Protein AF-A0A5J4SRA8-F1 (afdb_monomer)

Foldseek 3Di:
DFLVVLEDPDCVVLVVVCVVPVPVSVVVLVVLVVVLVPADAPDKDFCVVPDDPVCSSVSLHSQVVVQVVVVVVDDQFAWGWDADPSSRMIHTYTRDD

Organism: NCBI:txid433724

pLDDT: mean 92.21, std 8.18, range [45.09, 97.69]

Radius of gyration: 13.2 Å; Cα contacts (8 Å, |Δi|>4): 117; chains: 1; bounding box: 37×24×31 Å

Nearest PDB structures (foldseek):
  8dk2-assembly1_H  TM=5.915E-01  e=3.615E+00  Pseudomonas aeruginosa PA14
  8dk2-assembly1_G  TM=5.930E-01  e=4.422E+00  Pseudomonas aeruginosa PA14
  8bfn-assembly1_C  TM=5.694E-01  e=4.422E+00  Escherichia coli

Mean predicted aligned error: 3.72 Å

Sequence (97 aa):
MDLSKYRLKDTEEILSLFRQDKEGFHKFYKEVEMLLNTLRIGDSIYIPDVCEEDSYIYFVKCVEFYMCEETKYLQGNDARIELSIDYSRIMRCLTYS

Secondary structure (DSSP, 8-state):
---GGG----THHHHHHHHHSHHHHHHHHHHHHHHHHHPPTT-EEEGGGTS-GGGHHHHHHHHHHHHHHHTTT--TTS-EEEE-TTS-EEEEE----

Structure (mmCIF, N/CA/C/O backbone):
data_AF-A0A5J4SRA8-F1
#
_entry.id   AF-A0A5J4SRA8-F1
#
loop_
_atom_site.group_PDB
_atom_site.id
_atom_site.type_symbol
_atom_site.label_atom_id
_atom_site.label_alt_id
_atom_site.label_comp_id
_atom_site.label_asym_id
_atom_site.label_entity_id
_atom_site.label_seq_id
_atom_site.pdbx_PDB_ins_code
_atom_site.Cartn_x
_atom_site.Cartn_y
_atom_site.Cartn_z
_atom_site.occupancy
_atom_site.B_iso_or_equiv
_atom_site.auth_seq_id
_atom_site.auth_comp_id
_atom_site.auth_asym_id
_atom_site.auth_atom_id
_atom_site.pdbx_PDB_model_num
ATOM 1 N N . MET A 1 1 ? -5.911 9.028 -11.884 1.00 87.12 1 MET A N 1
ATOM 2 C CA . MET A 1 1 ? -6.476 9.214 -10.533 1.00 87.12 1 MET A CA 1
ATOM 3 C C . MET A 1 1 ? -5.306 9.445 -9.603 1.00 87.12 1 MET A C 1
ATOM 5 O O . MET A 1 1 ? -4.354 8.692 -9.711 1.00 87.12 1 MET A O 1
ATOM 9 N N . ASP A 1 2 ? -5.358 10.467 -8.755 1.00 94.12 2 ASP A N 1
ATOM 10 C CA . ASP A 1 2 ? -4.270 10.774 -7.822 1.00 94.12 2 ASP A CA 1
ATOM 11 C C . ASP A 1 2 ? -4.595 10.226 -6.424 1.00 94.12 2 ASP A C 1
ATOM 13 O O . ASP A 1 2 ? -5.542 10.675 -5.766 1.00 94.12 2 ASP A O 1
ATOM 17 N N . LEU A 1 3 ? -3.824 9.223 -6.003 1.00 96.94 3 LEU A N 1
ATOM 18 C CA . LEU A 1 3 ? -3.920 8.567 -4.701 1.00 96.94 3 LEU A CA 1
ATOM 19 C C . LEU A 1 3 ? -2.892 9.097 -3.694 1.00 96.94 3 LEU A C 1
ATOM 21 O O . LEU A 1 3 ? -2.944 8.705 -2.529 1.00 96.94 3 LEU A O 1
ATOM 25 N N . SER A 1 4 ? -2.009 10.027 -4.078 1.00 96.25 4 SER A N 1
ATOM 26 C CA . SER A 1 4 ? -0.953 10.561 -3.195 1.00 96.25 4 SER A CA 1
ATOM 27 C C . SER A 1 4 ? -1.514 11.263 -1.951 1.00 96.25 4 SER A C 1
ATOM 29 O O . SER A 1 4 ? -0.876 11.317 -0.897 1.00 96.25 4 SER A O 1
ATOM 31 N N . LYS A 1 5 ? -2.768 11.731 -2.024 1.00 95.88 5 LYS A N 1
ATOM 32 C CA . LYS A 1 5 ? -3.534 12.248 -0.878 1.00 95.88 5 LYS A CA 1
ATOM 33 C C . LYS A 1 5 ? -3.703 11.234 0.264 1.00 95.88 5 LYS A C 1
ATOM 35 O O . LYS A 1 5 ? -3.953 11.652 1.394 1.00 95.88 5 LYS A O 1
ATOM 40 N N . TYR A 1 6 ? -3.581 9.934 -0.017 1.00 96.38 6 TYR A N 1
ATOM 41 C CA . TYR A 1 6 ? -3.716 8.849 0.957 1.00 96.38 6 TYR A CA 1
ATOM 42 C C . TYR A 1 6 ? -2.398 8.405 1.585 1.00 96.38 6 TYR A C 1
ATOM 44 O O . TYR A 1 6 ? -2.421 7.479 2.395 1.00 96.38 6 TYR A O 1
ATOM 52 N N . ARG A 1 7 ? -1.281 9.066 1.254 1.00 95.62 7 ARG A N 1
ATOM 53 C CA . ARG A 1 7 ? 0.033 8.722 1.796 1.00 95.62 7 ARG A CA 1
ATOM 54 C C . ARG A 1 7 ? 0.016 8.558 3.321 1.00 95.62 7 ARG A C 1
ATOM 56 O O . ARG A 1 7 ? -0.611 9.344 4.043 1.00 95.62 7 ARG A O 1
ATOM 63 N N . LEU A 1 8 ? 0.755 7.573 3.801 1.00 96.06 8 LEU A N 1
ATOM 64 C CA . LEU A 1 8 ? 1.056 7.322 5.192 1.00 96.06 8 LEU A CA 1
ATOM 65 C C . LEU A 1 8 ? 1.907 8.473 5.726 1.00 96.06 8 LEU A C 1
ATOM 67 O O . LEU A 1 8 ? 3.031 8.706 5.287 1.00 96.06 8 LEU A O 1
ATOM 71 N N . LYS A 1 9 ? 1.352 9.230 6.673 1.00 94.12 9 LYS A N 1
ATOM 72 C CA . LYS A 1 9 ? 2.076 10.342 7.305 1.00 94.12 9 LYS A CA 1
ATOM 73 C C . LYS A 1 9 ? 2.849 9.888 8.535 1.00 94.12 9 LYS A C 1
ATOM 75 O O . LYS A 1 9 ? 3.908 10.437 8.813 1.00 94.12 9 LYS A O 1
ATOM 80 N N . ASP A 1 10 ? 2.297 8.919 9.256 1.00 93.44 10 ASP A N 1
ATOM 81 C CA . ASP A 1 10 ? 2.832 8.389 10.504 1.00 93.44 10 ASP A CA 1
ATOM 82 C C . ASP A 1 10 ? 2.411 6.920 10.654 1.00 93.44 10 ASP A C 1
ATOM 84 O O . ASP A 1 10 ? 1.279 6.560 10.314 1.00 93.44 10 ASP A O 1
ATOM 88 N N . THR A 1 11 ? 3.300 6.063 11.161 1.00 92.19 11 THR A N 1
ATOM 89 C CA . THR A 1 11 ? 3.010 4.635 11.366 1.00 92.19 11 THR A CA 1
ATOM 90 C C . THR A 1 11 ? 1.883 4.404 12.377 1.00 92.19 11 THR A C 1
ATOM 92 O O . THR A 1 11 ? 1.172 3.401 12.273 1.00 92.19 11 THR A O 1
ATOM 95 N N . GLU A 1 12 ? 1.627 5.341 13.294 1.00 93.88 12 GLU A N 1
ATOM 96 C CA . GLU A 1 12 ? 0.489 5.291 14.218 1.00 93.88 12 GLU A CA 1
ATOM 97 C C . GLU A 1 12 ? -0.870 5.312 13.500 1.00 93.88 12 GLU A C 1
ATOM 99 O O . GLU A 1 12 ? -1.844 4.762 14.025 1.00 93.88 12 GLU A O 1
ATOM 104 N N . GLU A 1 13 ? -0.961 5.855 12.278 1.00 93.25 13 GLU A N 1
ATOM 105 C CA . GLU A 1 13 ? -2.190 5.773 11.475 1.00 93.25 13 GLU A CA 1
ATOM 106 C C . GLU A 1 13 ? -2.561 4.319 11.143 1.00 93.25 13 GLU A C 1
ATOM 108 O O . GLU A 1 13 ? -3.741 3.995 11.063 1.00 93.25 13 GLU A O 1
ATOM 113 N N . ILE A 1 14 ? -1.571 3.434 11.003 1.00 93.62 14 ILE A N 1
ATOM 114 C CA . ILE A 1 14 ? -1.765 1.998 10.771 1.00 93.62 14 ILE A CA 1
ATOM 115 C C . ILE A 1 14 ? -1.888 1.241 12.094 1.00 93.62 14 ILE A C 1
ATOM 117 O O . ILE A 1 14 ? -2.792 0.422 12.266 1.00 93.62 14 ILE A O 1
ATOM 121 N N . LEU A 1 15 ? -1.018 1.532 13.065 1.00 91.88 15 LEU A N 1
ATOM 122 C CA . LEU A 1 15 ? -1.041 0.848 14.363 1.00 91.88 15 LEU A CA 1
ATOM 123 C C . LEU A 1 15 ? -2.356 1.088 15.114 1.00 91.88 15 LEU A C 1
ATOM 125 O O . LEU A 1 15 ? -2.843 0.197 15.809 1.00 91.88 15 LEU A O 1
ATOM 129 N N . SER A 1 16 ? -2.971 2.262 14.953 1.00 93.69 16 SER A N 1
ATOM 130 C CA . SER A 1 16 ? -4.304 2.534 15.496 1.00 93.69 16 SER A CA 1
ATOM 131 C C . SER A 1 16 ? -5.393 1.654 14.875 1.00 93.69 16 SER A C 1
ATOM 133 O O . SER A 1 16 ? -6.246 1.173 15.618 1.00 93.69 16 SER A O 1
ATOM 135 N N . LEU A 1 17 ? -5.329 1.361 13.574 1.00 91.62 17 LEU A N 1
ATOM 136 C CA . LEU A 1 17 ? -6.275 0.466 12.896 1.00 91.62 17 LEU A CA 1
ATOM 137 C C . LEU A 1 17 ? -6.125 -0.979 13.379 1.00 91.62 17 LEU A C 1
ATOM 139 O O . LEU A 1 17 ? -7.121 -1.616 13.713 1.00 91.62 17 LEU A O 1
ATOM 143 N N . PHE A 1 18 ? -4.887 -1.451 13.561 1.00 90.25 18 PHE A N 1
ATOM 144 C CA . PHE A 1 18 ? -4.621 -2.745 14.202 1.00 90.25 18 PHE A CA 1
ATOM 145 C C . PHE A 1 18 ? -5.162 -2.837 15.636 1.00 90.25 18 PHE A C 1
ATOM 147 O O . PHE A 1 18 ? -5.492 -3.928 16.099 1.00 90.25 18 PHE A O 1
ATOM 154 N N . ARG A 1 19 ? -5.225 -1.720 16.373 1.00 93.12 19 ARG A N 1
ATOM 155 C CA . ARG A 1 19 ? -5.803 -1.687 17.727 1.00 93.12 19 ARG A CA 1
ATOM 156 C C . ARG A 1 19 ? -7.334 -1.659 17.707 1.00 93.12 19 ARG A C 1
ATOM 158 O O . ARG A 1 19 ? -7.939 -2.223 18.613 1.00 93.12 19 ARG A O 1
ATOM 165 N N . GLN A 1 20 ? -7.940 -1.004 16.716 1.00 92.81 20 GLN A N 1
ATOM 166 C CA . GLN A 1 20 ? -9.396 -0.873 16.584 1.00 92.81 20 GLN A CA 1
ATOM 167 C C . GLN A 1 20 ? -10.057 -2.161 16.089 1.00 92.81 20 GLN A C 1
ATOM 169 O O . GLN A 1 20 ? -11.046 -2.598 16.668 1.00 92.81 20 GLN A O 1
ATOM 17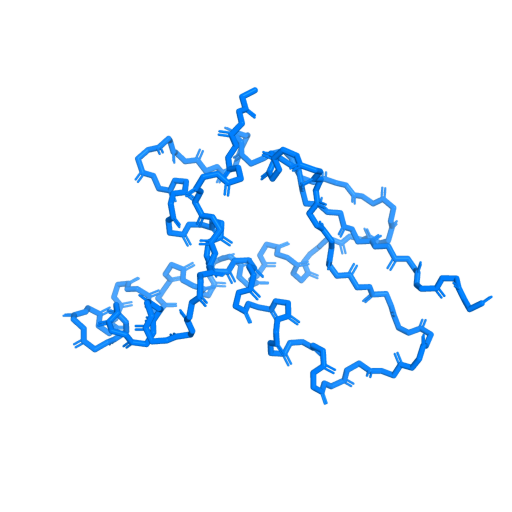4 N N . ASP A 1 21 ? -9.494 -2.775 15.051 1.00 90.06 21 ASP A N 1
ATOM 175 C CA . ASP A 1 21 ? -9.967 -4.036 14.487 1.00 90.06 21 ASP A CA 1
ATOM 176 C C . ASP A 1 21 ? -8.769 -4.931 14.184 1.00 90.06 21 ASP A C 1
ATOM 178 O O . ASP A 1 21 ? -8.233 -4.976 13.076 1.00 90.06 21 ASP A O 1
ATOM 182 N N . LYS A 1 22 ? -8.316 -5.636 15.219 1.00 87.50 22 LYS A N 1
ATOM 183 C CA . LYS A 1 22 ? -7.106 -6.445 15.126 1.00 87.50 22 LYS A CA 1
ATOM 184 C C . LYS A 1 22 ? -7.228 -7.545 14.083 1.00 87.50 22 LYS A C 1
ATOM 186 O O . LYS A 1 22 ? -6.274 -7.767 13.350 1.00 87.50 22 LYS A O 1
ATOM 191 N N . GLU A 1 23 ? -8.346 -8.260 14.037 1.00 91.06 23 GLU A N 1
ATOM 192 C CA . GLU A 1 23 ? -8.480 -9.424 13.158 1.00 91.06 23 GLU A CA 1
ATOM 193 C C . GLU A 1 23 ? -8.783 -9.013 11.719 1.00 91.06 23 GLU A C 1
ATOM 195 O O . GLU A 1 23 ? -8.107 -9.488 10.801 1.00 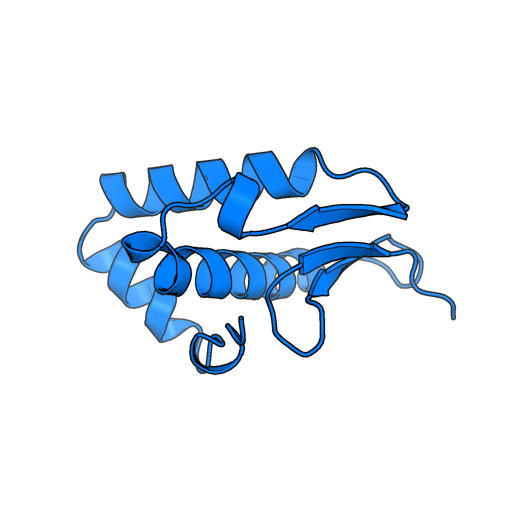91.06 23 GLU A O 1
ATOM 200 N N . GLY A 1 24 ? -9.736 -8.098 11.514 1.00 91.31 24 GLY A N 1
ATOM 201 C CA . GLY A 1 24 ? -10.117 -7.654 10.177 1.00 91.31 24 GLY A CA 1
ATOM 202 C C . GLY A 1 24 ? -8.996 -6.879 9.497 1.00 91.31 24 GLY A C 1
ATOM 203 O O . GLY A 1 24 ? -8.602 -7.219 8.377 1.00 91.31 24 GLY A O 1
ATOM 204 N N . PHE A 1 25 ? -8.391 -5.915 10.198 1.00 92.19 25 PHE A N 1
ATOM 205 C CA . PHE A 1 25 ? -7.295 -5.138 9.625 1.00 92.19 25 PHE A CA 1
ATOM 206 C C . PHE A 1 25 ? -6.030 -5.979 9.418 1.00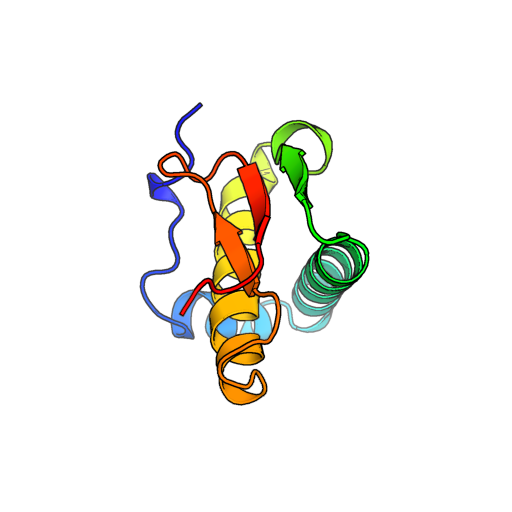 92.19 25 PHE A C 1
ATOM 208 O O . PHE A 1 25 ? -5.341 -5.818 8.412 1.00 92.19 25 PHE A O 1
ATOM 215 N N . HIS A 1 26 ? -5.734 -6.932 10.313 1.00 93.25 26 HIS A N 1
ATOM 216 C CA . HIS A 1 26 ? -4.604 -7.841 10.100 1.00 93.25 26 HIS A CA 1
ATOM 217 C C . HIS A 1 26 ? -4.797 -8.735 8.884 1.00 93.25 26 HIS A C 1
ATOM 219 O O . HIS A 1 26 ? -3.846 -8.932 8.129 1.00 93.25 26 HIS A O 1
ATOM 225 N N . LYS A 1 27 ? -6.015 -9.236 8.658 1.00 95.50 27 LYS A N 1
ATOM 226 C CA . LYS A 1 27 ? -6.322 -9.997 7.448 1.00 95.50 27 LYS A CA 1
ATOM 227 C C . LYS A 1 27 ? -6.124 -9.143 6.193 1.00 95.50 27 LYS A C 1
ATOM 229 O O . LYS A 1 27 ? -5.435 -9.586 5.279 1.00 95.50 27 LYS A O 1
ATOM 234 N N . PHE A 1 28 ? -6.644 -7.915 6.184 1.00 95.62 28 PHE A N 1
ATOM 235 C CA . PHE A 1 28 ? -6.464 -6.982 5.068 1.00 95.62 28 PHE A CA 1
ATOM 236 C C . PHE A 1 28 ? -4.980 -6.703 4.789 1.00 95.62 28 PHE A C 1
ATOM 238 O O . PHE A 1 28 ? -4.513 -6.846 3.661 1.00 95.62 28 PHE A O 1
ATOM 245 N N . TYR A 1 29 ? -4.205 -6.378 5.828 1.00 96.00 29 TYR A N 1
ATOM 246 C CA . TYR A 1 29 ? -2.766 -6.153 5.694 1.00 96.00 29 TYR A CA 1
ATOM 247 C C . TYR A 1 29 ? -2.035 -7.387 5.145 1.00 96.00 29 TYR A C 1
ATOM 249 O O . TYR A 1 29 ? -1.166 -7.258 4.287 1.00 96.00 29 TYR A O 1
ATOM 257 N N . LYS A 1 30 ? -2.411 -8.592 5.591 1.00 95.75 30 LYS A N 1
ATOM 258 C CA . LYS A 1 30 ? -1.831 -9.847 5.096 1.00 95.75 30 LYS A CA 1
ATOM 259 C C . LYS A 1 30 ? -2.125 -10.093 3.618 1.00 95.75 30 LYS A C 1
ATOM 261 O O . LYS A 1 30 ? -1.257 -10.606 2.918 1.00 95.75 30 LYS A O 1
ATOM 266 N N . GLU A 1 31 ? -3.308 -9.729 3.135 1.00 96.75 31 GLU A N 1
ATOM 267 C CA . GLU A 1 31 ? -3.649 -9.819 1.709 1.00 96.75 31 GLU A CA 1
ATOM 268 C C . GLU A 1 31 ? -2.811 -8.847 0.866 1.00 96.75 31 GLU A C 1
ATOM 270 O O . GLU A 1 31 ? -2.262 -9.251 -0.160 1.00 96.75 31 GLU A O 1
ATOM 275 N N . VAL A 1 32 ? -2.620 -7.609 1.341 1.00 97.19 32 VAL A N 1
ATOM 276 C CA . VAL A 1 32 ? -1.716 -6.632 0.707 1.00 97.19 32 VAL A CA 1
ATOM 277 C C . VAL A 1 32 ? -0.284 -7.172 0.670 1.00 97.19 32 VAL A C 1
ATOM 279 O O . VAL A 1 32 ? 0.342 -7.191 -0.385 1.00 97.19 32 VAL A O 1
ATOM 282 N N . GLU A 1 33 ? 0.229 -7.673 1.795 1.00 96.25 33 GLU A N 1
ATOM 283 C CA . GLU A 1 33 ? 1.572 -8.258 1.891 1.00 96.25 33 GLU A CA 1
ATOM 284 C C . GLU A 1 33 ? 1.760 -9.429 0.912 1.00 96.25 33 GLU A C 1
ATOM 286 O O . GLU A 1 33 ? 2.765 -9.499 0.203 1.00 96.25 33 GLU A O 1
ATOM 291 N N . MET A 1 34 ? 0.784 -10.341 0.837 1.00 96.12 34 MET A N 1
ATOM 292 C CA . MET A 1 34 ? 0.813 -11.463 -0.105 1.00 96.12 34 MET A CA 1
ATOM 293 C C . MET A 1 34 ? 0.855 -10.979 -1.553 1.00 96.12 34 MET A C 1
ATOM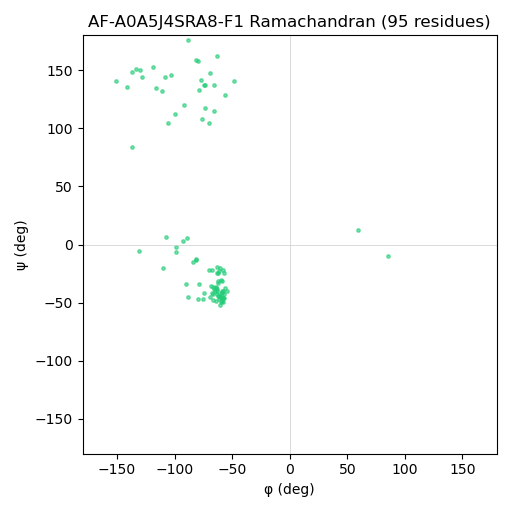 295 O O . MET A 1 34 ? 1.682 -11.463 -2.323 1.00 96.12 34 MET A O 1
ATOM 299 N N . LEU A 1 35 ? 0.025 -9.999 -1.912 1.00 96.19 35 LEU A N 1
ATOM 300 C CA . LEU A 1 35 ? 0.022 -9.412 -3.248 1.00 96.19 35 LEU A CA 1
ATOM 301 C C . LEU A 1 35 ? 1.394 -8.814 -3.604 1.00 96.19 35 LEU A C 1
ATOM 303 O O . LEU A 1 35 ? 1.948 -9.137 -4.655 1.00 96.19 35 LEU A O 1
ATOM 307 N N . LEU A 1 36 ? 1.980 -8.010 -2.714 1.00 95.81 36 LEU A N 1
ATOM 308 C CA . LEU A 1 36 ? 3.288 -7.382 -2.941 1.00 95.81 36 LEU A CA 1
ATOM 309 C C . LEU A 1 36 ? 4.419 -8.408 -3.074 1.00 95.81 36 LEU A C 1
ATOM 311 O O . LEU A 1 36 ? 5.286 -8.265 -3.936 1.00 95.81 36 LEU A O 1
ATOM 315 N N . ASN A 1 37 ? 4.382 -9.480 -2.280 1.00 92.75 37 ASN A N 1
ATOM 316 C CA . ASN A 1 37 ? 5.365 -10.564 -2.347 1.00 92.75 37 ASN A CA 1
ATOM 317 C C . ASN A 1 37 ? 5.282 -11.382 -3.648 1.00 92.75 37 ASN A C 1
ATOM 319 O O . ASN A 1 37 ? 6.257 -12.034 -4.021 1.00 92.75 37 ASN A O 1
ATOM 323 N N . THR A 1 38 ? 4.144 -11.366 -4.352 1.00 93.19 38 THR A N 1
ATOM 324 C CA . THR A 1 38 ? 4.014 -12.029 -5.665 1.00 93.19 38 THR A CA 1
ATOM 325 C C . THR A 1 38 ? 4.555 -11.198 -6.828 1.00 93.19 38 THR A C 1
ATOM 327 O O . THR A 1 38 ? 4.735 -11.736 -7.924 1.00 93.19 38 THR A O 1
ATOM 330 N N . LEU A 1 39 ? 4.836 -9.909 -6.605 1.00 94.62 39 LEU A N 1
ATOM 331 C CA . LEU A 1 39 ? 5.262 -8.987 -7.651 1.00 94.62 39 LEU A CA 1
ATOM 332 C C . LEU A 1 39 ? 6.711 -9.267 -8.073 1.00 94.62 39 LEU A C 1
ATOM 334 O O . LEU A 1 39 ? 7.644 -9.133 -7.276 1.00 94.62 39 LEU A O 1
ATOM 338 N N . ARG A 1 40 ? 6.917 -9.651 -9.337 1.00 93.94 40 ARG A N 1
ATOM 339 C CA . ARG A 1 40 ? 8.260 -9.913 -9.875 1.00 93.94 40 ARG A CA 1
ATOM 340 C C . ARG A 1 40 ? 8.943 -8.610 -10.266 1.00 93.94 40 ARG A C 1
ATOM 342 O O . ARG A 1 40 ? 8.296 -7.603 -10.522 1.00 93.94 40 ARG A O 1
ATOM 349 N N . ILE A 1 41 ? 10.270 -8.643 -10.345 1.00 93.94 41 ILE A N 1
ATOM 350 C CA . ILE A 1 41 ? 11.068 -7.494 -10.789 1.00 93.94 41 ILE A CA 1
ATOM 351 C C . ILE A 1 41 ? 10.606 -7.047 -12.180 1.00 93.94 41 ILE A C 1
ATOM 353 O O . ILE A 1 41 ? 10.544 -7.860 -13.101 1.00 93.94 41 ILE A O 1
ATOM 357 N N . GLY A 1 42 ? 10.326 -5.751 -12.321 1.00 91.06 42 GLY A N 1
ATOM 358 C CA . GLY A 1 42 ? 9.833 -5.144 -13.557 1.00 91.06 42 GLY A CA 1
ATOM 359 C C . GLY A 1 42 ? 8.315 -5.216 -13.743 1.00 91.06 42 GLY A C 1
ATOM 360 O O . GLY A 1 42 ? 7.799 -4.533 -14.627 1.00 91.06 42 GLY A O 1
ATOM 361 N N . ASP A 1 43 ? 7.596 -5.974 -12.910 1.00 94.62 43 ASP A N 1
ATOM 362 C CA . ASP A 1 43 ? 6.135 -5.990 -12.930 1.00 94.62 43 ASP A CA 1
ATOM 363 C C . ASP A 1 43 ? 5.562 -4.774 -12.193 1.00 94.62 43 ASP A C 1
ATOM 365 O O . ASP A 1 43 ? 6.195 -4.160 -11.324 1.00 94.62 43 ASP A O 1
ATOM 369 N N . SER A 1 44 ? 4.314 -4.445 -12.537 1.00 95.94 44 SER A N 1
ATOM 370 C CA . SER A 1 44 ? 3.553 -3.399 -11.867 1.00 95.94 44 SER A CA 1
ATOM 371 C C . SER A 1 44 ? 2.111 -3.818 -11.619 1.00 95.94 44 SER A C 1
ATOM 373 O O . SER A 1 44 ? 1.519 -4.534 -12.426 1.00 95.94 44 SER A O 1
ATOM 375 N N . ILE A 1 45 ? 1.540 -3.315 -10.532 1.00 97.06 45 ILE A N 1
ATOM 376 C CA . ILE A 1 45 ? 0.123 -3.428 -10.195 1.00 97.06 45 ILE A CA 1
ATOM 377 C C . ILE A 1 45 ? -0.496 -2.044 -10.323 1.00 97.06 45 ILE A C 1
ATOM 379 O O . ILE A 1 45 ? 0.043 -1.071 -9.795 1.00 97.06 45 ILE A O 1
ATOM 383 N N . TYR A 1 46 ? -1.634 -1.954 -11.003 1.00 97.19 46 TYR A N 1
ATOM 384 C CA . TYR A 1 46 ? -2.484 -0.771 -10.965 1.00 97.19 46 TYR A CA 1
ATOM 385 C C . TYR A 1 46 ? -3.514 -0.952 -9.846 1.00 97.19 46 TYR A C 1
ATOM 387 O O . TYR A 1 46 ? -4.267 -1.920 -9.859 1.00 97.19 46 TYR A O 1
ATOM 395 N N . ILE A 1 47 ? -3.519 -0.058 -8.852 1.00 97.12 47 ILE A N 1
ATOM 396 C CA . ILE A 1 47 ? -4.317 -0.234 -7.623 1.00 97.12 47 ILE A CA 1
ATOM 397 C C . ILE A 1 47 ? -5.820 -0.422 -7.910 1.00 97.12 47 ILE A C 1
ATOM 399 O O . ILE A 1 47 ? -6.403 -1.331 -7.324 1.00 97.12 47 ILE A O 1
ATOM 403 N N . PRO A 1 48 ? -6.452 0.337 -8.827 1.00 96.19 48 PRO A N 1
ATOM 404 C CA . PRO A 1 48 ? -7.865 0.140 -9.170 1.00 96.19 48 PRO A CA 1
ATOM 405 C C . PRO A 1 48 ? -8.228 -1.228 -9.744 1.00 96.19 48 PRO A C 1
ATOM 407 O O . PRO A 1 48 ? -9.393 -1.603 -9.703 1.00 96.19 48 PRO A O 1
ATOM 410 N N . ASP A 1 49 ? -7.258 -1.978 -10.272 1.00 96.50 49 ASP A N 1
ATOM 411 C CA . ASP A 1 49 ? -7.520 -3.317 -10.809 1.00 96.50 49 ASP A CA 1
ATOM 412 C C . ASP A 1 49 ? -7.573 -4.385 -9.701 1.00 96.50 49 ASP A C 1
ATOM 414 O O . ASP A 1 49 ? -7.993 -5.514 -9.952 1.00 96.50 49 ASP A O 1
ATOM 418 N N . VAL A 1 50 ? -7.119 -4.059 -8.484 1.00 95.50 50 VAL A N 1
ATOM 419 C CA . VAL A 1 50 ? -6.936 -5.024 -7.382 1.00 95.50 50 VAL A CA 1
ATOM 420 C C . VAL A 1 50 ? -7.553 -4.579 -6.055 1.00 95.50 50 VAL A C 1
ATOM 422 O O . VAL A 1 50 ? -7.510 -5.326 -5.079 1.00 95.50 50 VAL A O 1
ATOM 425 N N . CYS A 1 51 ? -8.081 -3.358 -5.986 1.00 96.19 51 CYS A N 1
ATOM 426 C CA . CYS A 1 51 ? -8.593 -2.757 -4.765 1.00 96.19 51 CYS A CA 1
ATOM 427 C C . CYS A 1 51 ? -9.857 -1.950 -5.067 1.00 96.19 51 CYS A C 1
ATOM 429 O O . CYS A 1 51 ? -9.897 -1.180 -6.022 1.00 96.19 51 CYS A O 1
ATOM 431 N N . GLU A 1 52 ? -10.874 -2.109 -4.225 1.00 95.69 52 GLU A N 1
ATOM 432 C CA . GLU A 1 52 ? -12.091 -1.301 -4.282 1.00 95.69 52 GLU A CA 1
ATOM 433 C C . GLU A 1 52 ? -11.807 0.148 -3.861 1.00 95.69 52 GLU A C 1
ATOM 435 O O . GLU A 1 52 ? -10.988 0.401 -2.972 1.00 95.69 52 GLU A O 1
ATOM 440 N N . GLU A 1 53 ? -12.527 1.107 -4.448 1.00 95.69 53 GLU A N 1
ATOM 441 C CA . GLU A 1 53 ? -12.277 2.540 -4.236 1.00 95.69 53 GLU A CA 1
ATOM 442 C C . GLU A 1 53 ? -12.370 2.965 -2.762 1.00 95.69 53 GLU A C 1
ATOM 444 O O . GLU A 1 53 ? -11.509 3.701 -2.268 1.00 95.69 53 GLU A O 1
ATOM 449 N N . ASP A 1 54 ? -13.337 2.417 -2.025 1.00 96.38 54 ASP A N 1
ATOM 450 C CA . ASP A 1 54 ? -13.516 2.669 -0.588 1.00 96.38 54 ASP A CA 1
ATOM 451 C C . ASP A 1 54 ? -12.321 2.192 0.257 1.00 96.38 54 ASP A C 1
ATOM 453 O O . ASP A 1 54 ? -12.114 2.648 1.384 1.00 96.38 54 ASP A O 1
ATOM 457 N N . SER A 1 55 ? -11.503 1.289 -0.290 1.00 95.81 55 SER A N 1
ATOM 458 C CA . SER A 1 55 ? -10.345 0.703 0.383 1.00 95.81 55 SER A CA 1
ATOM 459 C C . SER A 1 55 ? -9.014 1.353 -0.001 1.00 95.81 55 SER A C 1
ATOM 461 O O . SER A 1 55 ? -8.007 1.061 0.647 1.00 95.81 55 SER A O 1
ATOM 463 N N . TYR A 1 56 ? -8.975 2.272 -0.977 1.00 97.06 56 TYR A N 1
ATOM 464 C CA . TYR A 1 56 ? -7.723 2.893 -1.438 1.00 97.06 56 TYR A CA 1
ATOM 465 C C . TYR A 1 56 ? -6.917 3.540 -0.315 1.00 97.06 56 TYR A C 1
ATOM 467 O O . TYR A 1 56 ? -5.695 3.402 -0.280 1.00 97.06 56 TYR A O 1
ATOM 475 N N . ILE A 1 57 ? -7.586 4.212 0.626 1.00 96.31 57 ILE A N 1
ATOM 476 C CA . ILE A 1 57 ? -6.907 4.849 1.759 1.00 96.31 57 ILE A CA 1
ATOM 477 C C . ILE A 1 57 ? -6.124 3.838 2.598 1.00 96.31 57 ILE A C 1
ATOM 479 O O . ILE A 1 57 ? -4.978 4.093 2.961 1.00 96.31 57 ILE A O 1
ATOM 483 N N . TYR A 1 58 ? -6.732 2.695 2.907 1.00 95.88 58 TYR A N 1
ATOM 484 C CA . TYR A 1 58 ? -6.111 1.663 3.728 1.00 95.88 58 TYR A CA 1
ATOM 485 C C . TYR A 1 58 ? -5.050 0.913 2.936 1.00 95.88 58 TYR A C 1
ATOM 487 O O . TYR A 1 58 ? -3.961 0.672 3.445 1.00 95.88 58 TYR A O 1
ATOM 495 N N . PHE A 1 59 ? -5.341 0.607 1.673 1.00 97.44 59 PHE A N 1
ATOM 496 C CA . PHE A 1 59 ? -4.433 -0.101 0.786 1.00 97.44 59 PHE A CA 1
ATOM 497 C C . PHE A 1 59 ? -3.122 0.664 0.584 1.00 97.44 59 PHE A C 1
ATOM 499 O O . PHE A 1 59 ? -2.054 0.117 0.843 1.00 97.44 59 PHE A O 1
ATOM 506 N N . VAL A 1 60 ? -3.194 1.948 0.213 1.00 97.44 60 VAL A N 1
ATOM 507 C CA . VAL A 1 60 ? -2.012 2.804 0.020 1.00 97.44 60 VAL A CA 1
ATOM 508 C C . VAL A 1 60 ? -1.155 2.858 1.286 1.00 97.44 60 VAL A C 1
ATOM 510 O O . VAL A 1 60 ? 0.056 2.654 1.225 1.00 97.44 60 VAL A O 1
ATOM 513 N N . LYS A 1 61 ? -1.781 3.057 2.450 1.00 97.19 61 LYS A N 1
ATOM 514 C CA . LYS A 1 61 ? -1.055 3.117 3.723 1.00 97.19 61 LYS A CA 1
ATOM 515 C C . LYS A 1 61 ? -0.431 1.779 4.110 1.00 97.19 61 LYS A C 1
ATOM 517 O O . LYS A 1 61 ? 0.670 1.769 4.649 1.00 97.19 61 LYS A O 1
ATOM 522 N N . CYS A 1 62 ? -1.102 0.662 3.832 1.00 97.38 62 CYS A N 1
ATOM 523 C CA . CYS A 1 62 ? -0.545 -0.675 4.035 1.00 97.38 62 CYS A CA 1
ATOM 524 C C . CYS A 1 62 ? 0.677 -0.919 3.144 1.00 97.38 62 CYS A C 1
ATOM 526 O O . CYS A 1 62 ? 1.651 -1.496 3.618 1.00 97.38 62 CYS A O 1
ATOM 528 N N . VAL A 1 63 ? 0.647 -0.461 1.889 1.00 97.31 63 VAL A N 1
ATOM 529 C CA . VAL A 1 63 ? 1.785 -0.567 0.962 1.00 97.31 63 VAL A CA 1
ATOM 530 C C . VAL A 1 63 ? 2.974 0.244 1.471 1.00 97.31 63 VAL A C 1
ATOM 532 O O . VAL A 1 63 ? 4.074 -0.293 1.566 1.00 97.31 63 VAL A O 1
ATOM 535 N N . GLU A 1 64 ? 2.770 1.500 1.871 1.00 96.94 64 GLU A N 1
ATOM 536 C CA . GLU A 1 64 ? 3.861 2.310 2.432 1.00 96.94 64 GLU A CA 1
ATOM 537 C C . GLU A 1 64 ? 4.373 1.758 3.764 1.00 96.94 64 GLU A C 1
ATOM 539 O O . GLU A 1 64 ? 5.581 1.736 3.995 1.00 96.94 64 GLU A O 1
ATOM 544 N N . PHE A 1 65 ? 3.487 1.244 4.622 1.00 96.31 65 PHE A N 1
ATOM 545 C CA . PHE A 1 65 ? 3.900 0.572 5.851 1.00 96.31 65 PHE A CA 1
ATOM 546 C C . PHE A 1 65 ? 4.743 -0.673 5.553 1.00 96.31 65 PHE A C 1
ATOM 548 O O . PHE A 1 65 ? 5.803 -0.848 6.151 1.00 96.31 65 PHE A O 1
ATOM 555 N N . TYR A 1 66 ? 4.331 -1.492 4.580 1.00 95.44 66 TYR A N 1
ATOM 556 C CA . TYR A 1 66 ? 5.120 -2.626 4.106 1.00 95.44 66 TYR A CA 1
ATOM 557 C C . TYR A 1 66 ? 6.492 -2.172 3.596 1.00 95.44 66 TYR A C 1
ATOM 559 O O . TYR A 1 66 ? 7.493 -2.748 4.003 1.00 95.44 66 TYR A O 1
ATOM 567 N N . MET A 1 67 ? 6.572 -1.11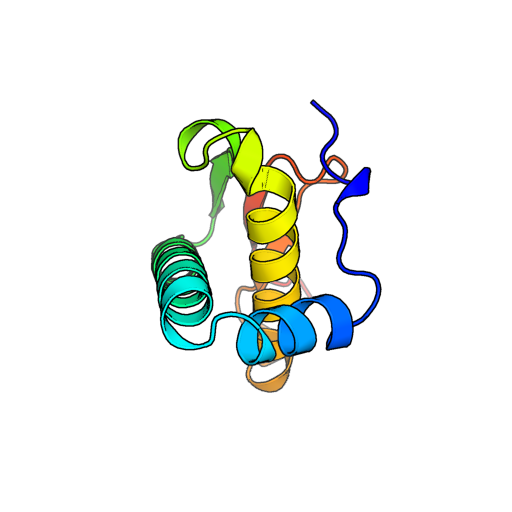2 2.782 1.00 93.81 67 MET A N 1
ATOM 568 C CA . MET A 1 67 ? 7.849 -0.566 2.294 1.00 93.81 67 MET A CA 1
ATOM 569 C C . MET A 1 67 ? 8.772 -0.141 3.449 1.00 93.81 67 MET A C 1
ATOM 571 O O . MET A 1 67 ? 9.978 -0.409 3.415 1.00 93.81 67 MET A O 1
ATOM 575 N N . CYS A 1 68 ? 8.222 0.495 4.491 1.00 91.88 68 CYS A N 1
ATOM 576 C CA . CYS A 1 68 ? 8.975 0.862 5.692 1.00 91.88 68 CYS A CA 1
ATOM 577 C C . CYS A 1 68 ? 9.510 -0.365 6.445 1.00 91.88 68 CYS A C 1
ATOM 579 O O . CYS A 1 68 ? 10.660 -0.351 6.889 1.00 91.88 68 CYS A O 1
ATOM 581 N N . GLU A 1 69 ? 8.699 -1.414 6.594 1.00 90.94 69 GLU A N 1
ATOM 582 C CA . GLU A 1 69 ? 9.121 -2.655 7.250 1.00 90.94 69 GLU A CA 1
ATOM 583 C C . GLU A 1 69 ? 10.145 -3.418 6.404 1.00 90.94 69 GLU A C 1
ATOM 585 O O . GLU A 1 69 ? 11.183 -3.824 6.922 1.00 90.94 69 GLU A O 1
ATOM 590 N N . GLU A 1 70 ? 9.909 -3.548 5.099 1.00 88.31 70 GLU A N 1
ATOM 591 C CA . GLU A 1 70 ? 10.778 -4.248 4.151 1.00 88.31 70 GLU A CA 1
ATOM 592 C C . GLU A 1 70 ? 12.179 -3.619 4.113 1.00 88.31 70 GLU A C 1
ATOM 594 O O . GLU A 1 70 ? 13.186 -4.325 4.176 1.00 88.31 70 GLU A O 1
ATOM 599 N N . THR A 1 71 ? 12.263 -2.284 4.130 1.00 85.56 71 THR A N 1
ATOM 600 C CA . THR A 1 71 ? 13.538 -1.542 4.112 1.00 85.56 71 THR A CA 1
ATOM 601 C C . THR A 1 71 ? 14.468 -1.909 5.275 1.00 85.56 71 THR A C 1
ATOM 603 O O . THR A 1 71 ? 15.684 -1.790 5.138 1.00 85.56 71 THR A O 1
ATOM 606 N N . LYS A 1 72 ? 13.942 -2.401 6.407 1.00 85.75 72 LYS A N 1
ATOM 607 C CA . LYS A 1 72 ? 14.761 -2.849 7.551 1.00 85.75 72 LYS A CA 1
ATOM 608 C C . LYS A 1 72 ? 15.540 -4.134 7.264 1.00 85.75 72 LYS A C 1
ATOM 610 O O . LYS A 1 72 ? 16.516 -4.413 7.959 1.00 85.75 72 LYS A O 1
ATOM 615 N N . TYR A 1 73 ? 15.094 -4.916 6.284 1.00 82.81 73 TYR A N 1
ATOM 616 C CA . TYR A 1 73 ? 15.645 -6.230 5.950 1.00 82.81 73 TYR A CA 1
ATOM 617 C C . TYR A 1 73 ? 16.394 -6.241 4.613 1.00 82.81 73 TYR A C 1
ATOM 619 O O . TYR A 1 73 ? 17.211 -7.132 4.389 1.00 82.81 73 TYR A O 1
ATOM 627 N N . LEU A 1 74 ? 16.134 -5.260 3.745 1.00 82.94 74 LEU A N 1
ATOM 628 C CA . LEU A 1 74 ? 16.754 -5.150 2.427 1.00 82.94 74 LEU A CA 1
ATOM 629 C C . LEU A 1 74 ? 18.212 -4.683 2.504 1.00 82.94 74 LEU A C 1
ATOM 631 O O . LEU A 1 74 ? 18.558 -3.723 3.198 1.00 82.94 74 LEU A O 1
ATOM 635 N N . GLN A 1 75 ? 19.060 -5.318 1.704 1.00 78.69 75 GLN A N 1
ATOM 636 C CA . GLN A 1 75 ? 20.431 -4.903 1.433 1.00 78.69 75 GLN A CA 1
ATOM 637 C C . GLN A 1 75 ? 20.484 -3.922 0.245 1.00 78.69 75 GLN A C 1
ATOM 639 O O . GLN A 1 75 ? 19.472 -3.584 -0.377 1.00 78.69 75 GLN A O 1
ATOM 644 N N . GLY A 1 76 ? 21.677 -3.398 -0.054 1.00 70.38 76 GLY A N 1
ATOM 645 C CA . GLY A 1 76 ? 21.862 -2.315 -1.031 1.00 70.38 76 GLY A CA 1
ATOM 646 C C . GLY A 1 76 ? 21.379 -2.634 -2.452 1.00 70.38 76 GLY A C 1
ATOM 647 O O . GLY A 1 76 ? 20.880 -1.738 -3.127 1.00 70.38 76 GLY A O 1
ATOM 648 N N . ASN A 1 77 ? 21.453 -3.899 -2.872 1.00 76.38 77 ASN A N 1
ATOM 649 C CA . ASN A 1 77 ? 21.125 -4.330 -4.237 1.00 76.38 77 ASN A CA 1
ATOM 650 C C . ASN A 1 77 ? 19.798 -5.102 -4.332 1.00 76.38 77 ASN A C 1
ATOM 652 O O . ASN A 1 77 ? 19.484 -5.652 -5.388 1.00 76.38 77 ASN A O 1
ATOM 656 N N . ASP A 1 78 ? 19.041 -5.190 -3.237 1.00 84.75 78 ASP A N 1
ATOM 657 C CA . ASP A 1 78 ? 17.790 -5.940 -3.227 1.00 84.75 78 ASP A CA 1
ATOM 658 C C . ASP A 1 78 ? 16.672 -5.145 -3.907 1.00 84.75 78 ASP A C 1
ATOM 660 O O . ASP A 1 78 ? 16.554 -3.929 -3.736 1.00 84.75 78 ASP A O 1
ATOM 664 N N . ALA A 1 79 ? 15.820 -5.845 -4.657 1.00 87.81 79 ALA A N 1
ATOM 665 C CA . ALA A 1 79 ? 14.682 -5.228 -5.323 1.00 87.81 79 ALA A CA 1
ATOM 666 C C . ALA A 1 79 ? 13.649 -4.698 -4.313 1.00 87.81 79 ALA A C 1
ATOM 668 O O . ALA A 1 79 ? 13.281 -5.377 -3.354 1.00 87.81 79 ALA A O 1
ATOM 669 N N . ARG A 1 80 ? 13.120 -3.500 -4.554 1.00 91.81 80 ARG A N 1
ATOM 670 C CA . ARG A 1 80 ? 12.256 -2.755 -3.623 1.00 91.81 80 ARG A CA 1
ATOM 671 C C . ARG A 1 80 ? 10.877 -2.511 -4.213 1.00 91.81 80 ARG A C 1
ATOM 673 O O . ARG A 1 80 ? 10.724 -2.510 -5.435 1.00 91.81 80 ARG A O 1
ATOM 680 N N . ILE A 1 81 ? 9.876 -2.384 -3.348 1.00 95.12 81 ILE A N 1
ATOM 681 C CA . ILE A 1 81 ? 8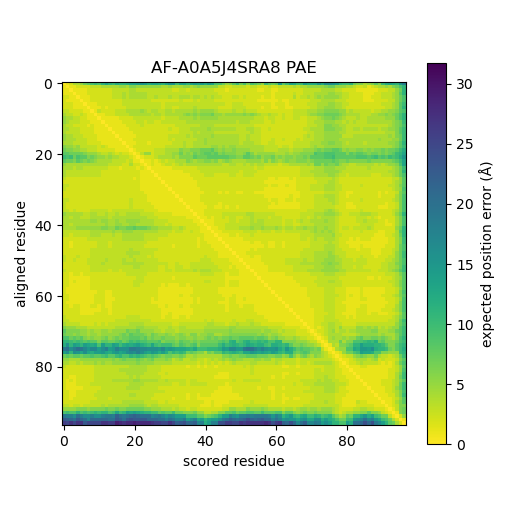.557 -1.923 -3.748 1.00 95.12 81 ILE A CA 1
ATOM 682 C C . ILE A 1 81 ? 8.658 -0.411 -3.863 1.00 95.12 81 ILE A C 1
ATOM 684 O O . ILE A 1 81 ? 9.184 0.256 -2.974 1.00 95.12 81 ILE A O 1
ATOM 688 N N . GLU A 1 82 ? 8.140 0.119 -4.957 1.00 94.94 82 GLU A N 1
ATOM 689 C CA . GLU A 1 82 ? 8.038 1.547 -5.207 1.00 94.94 82 GLU A CA 1
ATOM 690 C C . GLU A 1 82 ? 6.616 1.898 -5.637 1.00 94.94 82 GLU A C 1
ATOM 692 O O . GLU A 1 82 ? 5.916 1.097 -6.262 1.00 94.94 82 GLU A O 1
ATOM 697 N N . LEU A 1 83 ? 6.202 3.121 -5.319 1.00 96.00 83 LEU A N 1
ATOM 698 C CA . LEU A 1 83 ? 4.950 3.710 -5.776 1.00 96.00 83 LEU A CA 1
ATOM 699 C C . LEU A 1 83 ? 5.227 4.705 -6.904 1.00 96.00 83 LEU A C 1
ATOM 701 O O . LEU A 1 83 ? 6.235 5.414 -6.896 1.00 96.00 83 LEU A O 1
ATOM 705 N N . SER A 1 84 ? 4.313 4.796 -7.868 1.00 96.50 84 SER A N 1
ATOM 706 C CA . SER A 1 84 ? 4.308 5.901 -8.827 1.00 96.50 84 SER A CA 1
ATOM 707 C C . SER A 1 84 ? 4.063 7.244 -8.125 1.00 96.50 84 SER A C 1
ATOM 709 O O . SER A 1 84 ? 3.549 7.302 -7.012 1.00 96.50 84 SER A O 1
ATOM 711 N N . ILE A 1 85 ? 4.385 8.351 -8.802 1.00 95.62 85 ILE A N 1
ATOM 712 C CA . ILE A 1 85 ? 4.242 9.719 -8.259 1.00 95.62 85 ILE A CA 1
ATOM 713 C C . ILE A 1 85 ? 2.807 10.013 -7.791 1.00 95.62 85 ILE A C 1
ATOM 715 O O . ILE A 1 85 ? 2.602 10.684 -6.785 1.00 95.62 85 ILE A O 1
ATOM 719 N N . ASP A 1 86 ? 1.816 9.499 -8.515 1.00 96.75 86 ASP A N 1
ATOM 720 C CA . ASP A 1 86 ? 0.389 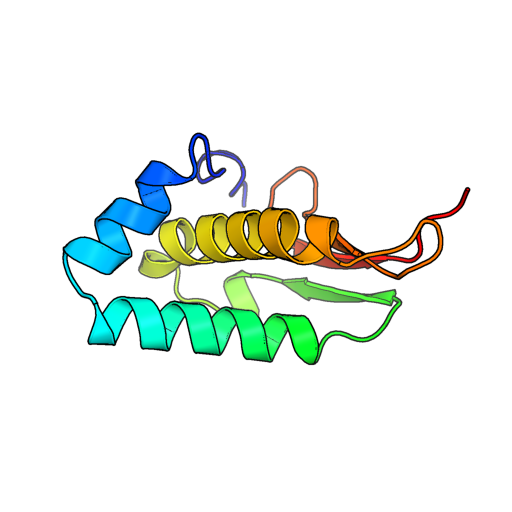9.636 -8.209 1.00 96.75 86 ASP A CA 1
ATOM 721 C C . ASP A 1 86 ? -0.142 8.516 -7.301 1.00 96.75 86 ASP A C 1
ATOM 723 O O . ASP A 1 86 ? -1.350 8.428 -7.079 1.00 96.75 86 ASP A O 1
ATOM 727 N N . TYR A 1 87 ? 0.743 7.640 -6.814 1.00 97.44 87 TYR A N 1
ATOM 728 C CA . TYR A 1 87 ? 0.452 6.496 -5.952 1.00 97.44 87 TYR A CA 1
ATOM 729 C C . TYR A 1 87 ? -0.529 5.482 -6.560 1.00 97.44 87 TYR A C 1
ATOM 731 O O . TYR A 1 87 ? -1.034 4.615 -5.856 1.00 97.44 87 TYR A O 1
ATOM 739 N N . SER A 1 88 ? -0.830 5.569 -7.859 1.00 97.12 88 SER A N 1
ATOM 740 C CA . SER A 1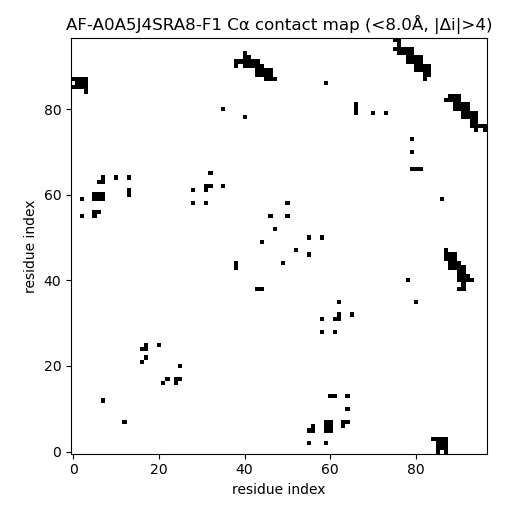 88 ? -1.811 4.693 -8.509 1.00 97.12 88 SER A CA 1
ATOM 741 C C . SER A 1 88 ? -1.229 3.353 -8.957 1.00 97.12 88 SER A C 1
ATOM 743 O O . SER A 1 88 ? -1.983 2.419 -9.246 1.00 97.12 88 SER A O 1
ATOM 745 N N . ARG A 1 89 ? 0.103 3.241 -9.007 1.00 97.56 89 ARG A N 1
ATOM 746 C CA . ARG A 1 89 ? 0.827 2.032 -9.398 1.00 97.56 89 ARG A CA 1
ATOM 747 C C . ARG A 1 89 ? 1.875 1.644 -8.377 1.00 97.56 89 ARG A C 1
ATOM 749 O O . ARG A 1 89 ? 2.561 2.500 -7.827 1.00 97.56 89 ARG A O 1
ATOM 756 N N . ILE A 1 90 ? 2.033 0.339 -8.215 1.00 97.69 90 ILE A N 1
ATOM 757 C CA . ILE A 1 90 ? 3.052 -0.291 -7.380 1.00 97.69 90 ILE A CA 1
ATOM 758 C C . ILE A 1 90 ? 3.974 -1.090 -8.286 1.00 97.69 90 ILE A C 1
ATOM 760 O O . ILE A 1 90 ? 3.490 -1.792 -9.171 1.00 97.69 90 ILE A O 1
ATOM 764 N N . MET A 1 91 ? 5.282 -0.982 -8.092 1.00 96.38 91 MET A N 1
ATOM 765 C CA . MET A 1 91 ? 6.301 -1.607 -8.936 1.00 96.38 91 MET A CA 1
ATOM 766 C C . MET A 1 91 ? 7.361 -2.288 -8.077 1.00 96.38 91 MET A C 1
ATOM 768 O O . MET A 1 91 ? 7.639 -1.844 -6.965 1.00 96.38 91 MET A O 1
ATOM 772 N N . ARG A 1 92 ? 7.974 -3.349 -8.605 1.00 94.88 92 ARG A N 1
ATOM 773 C CA . ARG A 1 92 ? 9.150 -3.991 -8.004 1.00 94.88 92 ARG A CA 1
ATOM 774 C C . ARG A 1 92 ? 10.387 -3.616 -8.820 1.00 94.88 92 ARG A C 1
ATOM 776 O O . ARG A 1 92 ? 10.598 -4.152 -9.911 1.00 94.88 92 ARG A O 1
ATOM 783 N N . CYS A 1 93 ? 11.203 -2.710 -8.296 1.00 90.25 93 CYS A N 1
ATOM 784 C CA . CYS A 1 93 ? 12.363 -2.147 -8.990 1.00 90.25 93 CYS A CA 1
ATOM 785 C C . CYS A 1 93 ? 13.674 -2.663 -8.387 1.00 90.25 93 CYS A C 1
ATOM 787 O O . CYS A 1 93 ? 13.771 -2.842 -7.176 1.00 90.25 93 CYS A O 1
ATOM 789 N N . LEU A 1 94 ? 14.702 -2.883 -9.210 1.00 85.94 94 LEU A N 1
ATOM 790 C CA . LEU A 1 94 ? 16.070 -3.034 -8.703 1.00 85.94 94 LEU A CA 1
ATOM 791 C C . LEU A 1 94 ? 16.594 -1.664 -8.272 1.00 85.94 94 LEU A C 1
ATOM 793 O O . LEU A 1 94 ? 16.438 -0.689 -9.009 1.00 85.94 94 LEU A O 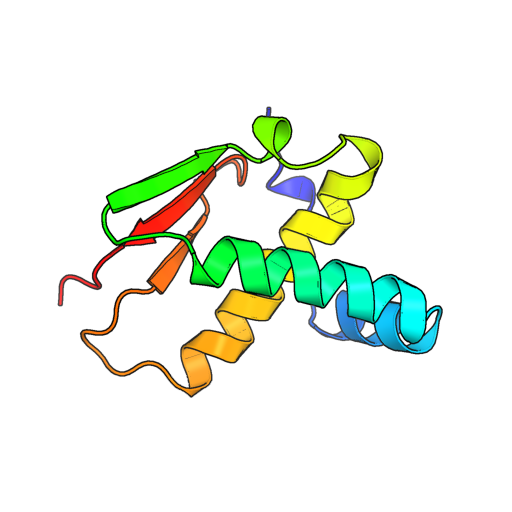1
ATOM 797 N N . THR A 1 95 ? 17.265 -1.598 -7.124 1.00 67.25 95 THR A N 1
ATOM 798 C CA . THR A 1 95 ? 18.076 -0.432 -6.783 1.00 67.25 95 THR A CA 1
ATOM 799 C C . THR A 1 95 ? 19.296 -0.407 -7.696 1.00 67.25 95 THR A C 1
ATOM 801 O O . THR A 1 95 ? 20.230 -1.189 -7.538 1.00 67.25 95 THR A O 1
ATOM 804 N N . TYR A 1 96 ? 19.290 0.484 -8.686 1.00 55.59 96 TYR A N 1
ATOM 805 C CA . TYR A 1 96 ? 20.516 0.814 -9.403 1.00 55.59 96 TYR A CA 1
ATOM 806 C C . TYR A 1 96 ? 21.348 1.727 -8.497 1.00 55.59 96 TYR A C 1
ATOM 808 O O . TYR A 1 96 ? 20.964 2.867 -8.240 1.00 55.59 96 TYR A O 1
ATOM 816 N N . SER A 1 97 ? 22.436 1.171 -7.960 1.00 45.09 97 SER A N 1
ATOM 817 C CA . SER A 1 97 ? 23.515 1.892 -7.275 1.00 45.09 97 SER A CA 1
ATOM 818 C C . SER A 1 97 ? 24.239 2.855 -8.207 1.00 45.09 97 SER A C 1
ATOM 820 O O . SER A 1 97 ? 24.538 2.409 -9.342 1.00 45.09 97 SER A O 1
#

Solvent-accessible surface area (backbone atoms only — not comparable to full-atom values): 5644 Å² total; per-residue (Å²): 122,77,42,51,89,38,58,66,86,52,70,62,71,54,54,49,44,44,70,75,37,48,67,65,45,46,51,52,47,51,52,52,52,53,54,59,72,68,54,48,81,79,40,71,47,53,47,79,83,79,46,58,77,94,44,45,54,58,50,49,26,47,51,51,50,47,45,61,58,47,58,77,74,54,59,86,69,45,69,40,75,45,66,43,92,39,48,43,32,40,34,24,40,70,48,82,128